Protein AF-A0A285N573-F1 (afdb_monomer_lite)

Structure (mmCIF, N/CA/C/O backbone):
data_AF-A0A285N573-F1
#
_entry.id   AF-A0A285N573-F1
#
loop_
_atom_site.group_PDB
_atom_site.id
_atom_site.type_symbol
_atom_site.label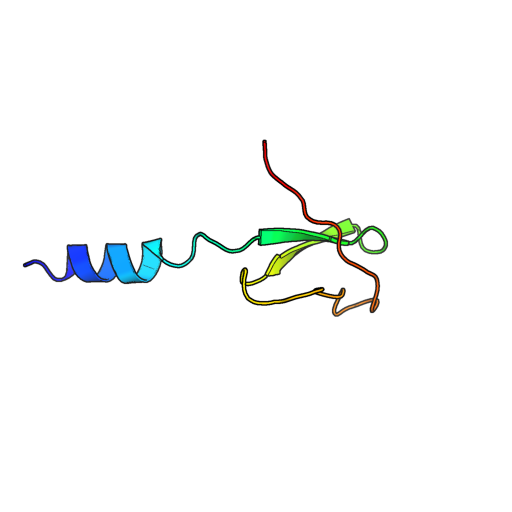_atom_id
_atom_site.label_alt_id
_atom_site.label_comp_id
_atom_site.label_asym_id
_atom_site.label_entity_id
_atom_site.label_seq_id
_atom_site.pdbx_PDB_ins_code
_atom_site.Cartn_x
_atom_site.Cartn_y
_atom_site.Cartn_z
_atom_site.occupancy
_atom_site.B_iso_or_equiv
_atom_site.auth_seq_id
_atom_site.auth_comp_id
_atom_site.auth_asym_id
_atom_site.auth_atom_id
_atom_site.pdbx_PDB_model_num
ATOM 1 N N . MET A 1 1 ? 32.790 -0.570 -20.861 1.00 53.66 1 MET A N 1
ATOM 2 C CA . MET A 1 1 ? 31.511 -0.963 -20.239 1.00 53.66 1 MET A CA 1
ATOM 3 C C . MET A 1 1 ? 31.795 -1.510 -18.851 1.00 53.66 1 MET A C 1
ATOM 5 O O . MET A 1 1 ? 32.151 -2.676 -18.712 1.00 53.66 1 MET A O 1
ATOM 9 N N . GLY A 1 2 ? 31.787 -0.634 -17.850 1.00 63.22 2 GLY A N 1
ATOM 10 C CA . GLY A 1 2 ? 32.235 -0.939 -16.495 1.00 63.22 2 GLY A CA 1
ATOM 11 C C . GLY A 1 2 ? 31.197 -1.736 -15.710 1.00 63.22 2 GLY A C 1
ATOM 12 O O . GLY A 1 2 ? 29.997 -1.493 -15.797 1.00 63.22 2 GLY A O 1
ATOM 13 N N . LEU A 1 3 ? 31.667 -2.673 -14.889 1.00 68.75 3 LEU A N 1
ATOM 14 C CA . LEU A 1 3 ? 30.844 -3.494 -13.992 1.00 68.75 3 LEU A CA 1
ATOM 15 C C . LEU A 1 3 ? 29.960 -2.640 -13.055 1.00 68.75 3 LEU A C 1
ATOM 17 O O . LEU A 1 3 ? 28.857 -3.041 -12.695 1.00 68.75 3 LEU A O 1
ATOM 21 N N . VAL A 1 4 ? 30.400 -1.416 -12.753 1.00 68.50 4 VAL A N 1
ATOM 22 C CA . VAL A 1 4 ? 29.686 -0.428 -11.932 1.00 68.50 4 VAL A CA 1
ATOM 23 C C . VAL A 1 4 ? 28.390 0.070 -12.592 1.00 68.50 4 VAL A C 1
ATOM 25 O O . VAL A 1 4 ? 27.393 0.264 -11.903 1.00 68.50 4 VAL A O 1
ATOM 28 N N . GLU A 1 5 ? 28.358 0.224 -13.919 1.00 63.84 5 GLU A N 1
ATOM 29 C CA . GLU A 1 5 ? 27.159 0.659 -14.663 1.00 63.84 5 GLU A CA 1
ATOM 30 C C . GLU A 1 5 ? 26.066 -0.424 -14.637 1.00 63.84 5 GLU A C 1
ATOM 32 O O . GLU A 1 5 ? 24.873 -0.137 -14.511 1.00 63.84 5 GLU A O 1
ATOM 37 N N . ARG A 1 6 ? 26.488 -1.696 -14.675 1.00 63.78 6 ARG A N 1
ATOM 38 C CA . ARG A 1 6 ? 25.600 -2.863 -14.576 1.00 63.78 6 ARG A CA 1
ATOM 39 C C . ARG A 1 6 ? 25.013 -3.010 -13.175 1.00 63.78 6 ARG A C 1
ATOM 41 O O . ARG A 1 6 ? 23.829 -3.298 -13.049 1.00 63.78 6 ARG A O 1
ATOM 48 N N . LEU A 1 7 ? 25.812 -2.767 -12.135 1.00 62.44 7 LEU A N 1
ATOM 49 C CA . LEU A 1 7 ? 25.343 -2.781 -10.746 1.00 62.44 7 LEU A CA 1
ATOM 50 C C . LEU A 1 7 ? 24.384 -1.625 -10.455 1.00 62.44 7 LEU A C 1
ATOM 52 O O . LEU A 1 7 ? 23.365 -1.836 -9.807 1.00 62.44 7 LEU A O 1
ATOM 56 N N . ARG A 1 8 ? 24.660 -0.426 -10.980 1.00 62.97 8 ARG A N 1
ATOM 57 C CA . ARG A 1 8 ? 23.737 0.713 -10.878 1.00 62.97 8 ARG A CA 1
ATOM 58 C C . ARG A 1 8 ? 22.392 0.438 -11.535 1.00 62.97 8 ARG A C 1
ATOM 60 O O . ARG A 1 8 ? 21.384 0.836 -10.978 1.00 62.97 8 ARG A O 1
ATOM 67 N N . SER A 1 9 ? 22.370 -0.263 -12.665 1.00 60.31 9 SER A N 1
ATOM 68 C CA . SER A 1 9 ? 21.114 -0.657 -13.319 1.00 60.31 9 SER A CA 1
ATOM 69 C C . SER A 1 9 ? 20.402 -1.791 -12.572 1.00 60.31 9 SER A C 1
ATOM 71 O O . SER A 1 9 ? 19.181 -1.804 -12.496 1.00 60.31 9 SER A O 1
ATOM 73 N N . ALA A 1 10 ? 21.156 -2.723 -11.978 1.00 61.03 10 ALA A N 1
ATOM 74 C CA . ALA A 1 10 ? 20.593 -3.812 -11.179 1.00 61.03 10 ALA A CA 1
ATOM 75 C C . ALA A 1 10 ? 20.003 -3.329 -9.840 1.00 61.03 10 ALA A C 1
ATOM 77 O O . ALA A 1 10 ? 18.981 -3.845 -9.404 1.00 61.03 10 ALA A O 1
ATOM 78 N N . VAL A 1 11 ? 20.626 -2.335 -9.200 1.00 57.16 11 VAL A N 1
ATOM 79 C CA . VAL A 1 11 ? 20.143 -1.724 -7.948 1.00 57.16 11 VAL A CA 1
ATOM 80 C C . VAL A 1 11 ? 19.120 -0.617 -8.222 1.00 57.16 11 VAL A C 1
ATOM 82 O O . VAL A 1 11 ? 18.127 -0.511 -7.513 1.00 57.16 11 VAL A O 1
ATOM 85 N N . GLY A 1 12 ? 19.318 0.180 -9.273 1.00 48.78 12 GLY A N 1
ATOM 86 C CA . GLY A 1 12 ? 18.432 1.282 -9.663 1.00 48.78 12 GLY A CA 1
ATOM 87 C C . GLY A 1 12 ? 17.128 0.851 -10.337 1.00 48.78 12 GLY A C 1
ATOM 88 O O . GLY A 1 12 ? 16.277 1.695 -10.577 1.00 48.78 12 GLY A O 1
ATOM 89 N N . GLY A 1 13 ? 16.960 -0.441 -10.636 1.00 50.00 13 GLY A N 1
ATOM 90 C CA . GLY A 1 13 ? 15.689 -1.020 -11.084 1.00 50.00 13 GLY A CA 1
ATOM 91 C C . GLY A 1 13 ? 14.768 -1.463 -9.940 1.00 50.00 13 GLY A C 1
ATOM 92 O O . GLY A 1 13 ? 13.653 -1.904 -10.195 1.00 50.00 13 GLY A O 1
ATOM 93 N N . HIS A 1 14 ? 15.208 -1.361 -8.680 1.00 52.00 14 HIS A N 1
ATOM 94 C CA . HIS A 1 14 ? 14.361 -1.594 -7.507 1.00 52.00 14 HIS A CA 1
ATOM 95 C C . HIS A 1 14 ? 13.815 -0.255 -6.993 1.00 52.00 14 HIS A C 1
ATOM 97 O O . HIS A 1 14 ? 14.064 0.145 -5.860 1.00 52.00 14 HIS A O 1
ATOM 103 N N . SER A 1 15 ? 13.172 0.516 -7.869 1.00 55.28 15 SER A N 1
ATOM 104 C CA . SER A 1 15 ? 12.671 1.862 -7.543 1.00 55.28 15 SER A CA 1
ATOM 105 C C . SER A 1 15 ? 11.193 2.063 -7.876 1.00 55.28 15 SER A C 1
ATOM 107 O O . SER A 1 15 ? 10.627 3.072 -7.480 1.00 55.28 15 SER A O 1
ATOM 109 N N . ASP A 1 16 ? 10.539 1.084 -8.504 1.00 65.44 16 ASP A N 1
ATOM 110 C CA . ASP A 1 16 ? 9.118 1.162 -8.870 1.00 65.44 16 ASP A CA 1
ATOM 111 C C . ASP A 1 16 ? 8.188 0.495 -7.845 1.00 65.44 16 ASP A C 1
ATOM 113 O O . ASP A 1 16 ? 7.034 0.185 -8.141 1.00 65.44 16 ASP A O 1
ATOM 117 N N . GLY A 1 17 ? 8.686 0.231 -6.634 1.00 72.69 17 GLY A N 1
ATOM 118 C CA . GLY A 1 17 ? 7.850 -0.274 -5.553 1.00 72.69 17 GLY A CA 1
ATOM 119 C C . GLY A 1 17 ? 6.839 0.792 -5.141 1.00 72.69 17 GLY A C 1
ATOM 120 O O . GLY A 1 17 ? 7.230 1.840 -4.629 1.00 72.69 17 GLY A O 1
ATOM 121 N N . ARG A 1 18 ? 5.545 0.541 -5.350 1.00 83.44 18 ARG A N 1
ATOM 122 C CA . ARG A 1 18 ? 4.499 1.435 -4.850 1.00 83.44 18 ARG A CA 1
ATOM 123 C C . ARG A 1 18 ? 4.371 1.204 -3.347 1.00 83.44 18 ARG A C 1
ATOM 125 O O . ARG A 1 18 ? 4.282 0.060 -2.893 1.00 83.44 18 ARG A O 1
ATOM 132 N N . LEU A 1 19 ? 4.427 2.288 -2.581 1.00 86.25 19 LEU A N 1
ATOM 133 C CA . LEU A 1 19 ? 4.248 2.241 -1.137 1.00 86.25 19 LEU A CA 1
ATOM 134 C C . LEU A 1 19 ? 2.760 2.151 -0.824 1.00 86.25 19 LEU A C 1
ATOM 136 O O . LEU A 1 19 ? 1.942 2.822 -1.454 1.00 86.25 19 LEU A O 1
ATOM 140 N N . TYR A 1 20 ? 2.418 1.332 0.158 1.00 88.06 20 TYR A N 1
ATOM 141 C CA . TYR A 1 20 ? 1.068 1.216 0.671 1.00 88.06 20 TYR A CA 1
ATOM 142 C C . TYR A 1 20 ? 1.077 1.249 2.194 1.00 88.06 20 TYR A C 1
ATOM 144 O O . TYR A 1 20 ? 1.936 0.646 2.829 1.00 88.06 20 TYR A O 1
ATOM 152 N N . GLU A 1 21 ? 0.101 1.929 2.775 1.00 88.06 21 GLU A N 1
ATOM 153 C CA . GLU A 1 21 ? -0.097 2.044 4.211 1.00 88.06 21 GLU A CA 1
ATOM 154 C C . GLU A 1 21 ? -1.327 1.249 4.644 1.00 88.06 21 GLU A C 1
ATOM 156 O O . GLU A 1 21 ? -2.395 1.285 4.027 1.00 88.06 21 GLU A O 1
ATOM 161 N N . CYS A 1 22 ? -1.165 0.520 5.735 1.00 90.06 2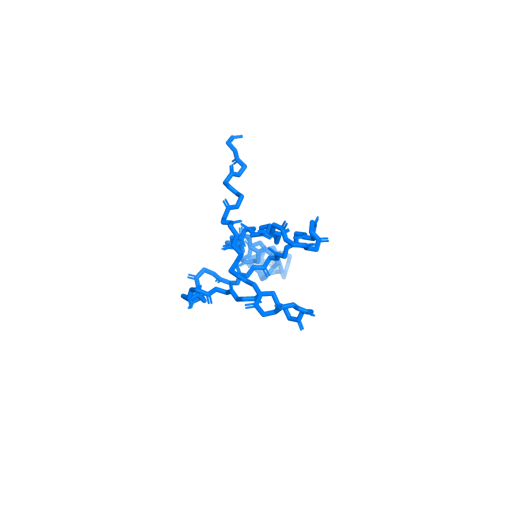2 CYS A N 1
ATOM 162 C CA . CYS A 1 22 ? -2.208 -0.230 6.398 1.00 90.06 22 CYS A CA 1
ATOM 163 C C . CYS A 1 22 ? -2.979 0.664 7.371 1.00 90.06 22 CYS A C 1
ATOM 165 O O . CYS A 1 22 ? -2.434 1.088 8.381 1.00 90.06 22 CYS A O 1
ATOM 167 N N . GLY A 1 23 ? -4.276 0.884 7.147 1.00 83.81 23 GLY A N 1
ATOM 168 C CA . GLY A 1 23 ? -5.091 1.711 8.054 1.00 83.81 23 GLY A CA 1
ATOM 169 C C . GLY A 1 23 ? -5.396 1.081 9.424 1.00 83.81 23 GLY A C 1
ATOM 170 O O . GLY A 1 23 ? -5.923 1.760 10.297 1.00 83.81 23 GLY A O 1
ATOM 171 N N . THR A 1 24 ? -5.117 -0.214 9.612 1.00 86.31 24 THR A N 1
ATOM 172 C CA . THR A 1 24 ? -5.391 -0.950 10.865 1.00 86.31 24 THR A CA 1
ATOM 173 C C . THR A 1 24 ? -4.152 -1.105 11.738 1.00 86.31 24 THR A C 1
ATOM 175 O O . THR A 1 24 ? -4.245 -1.068 12.959 1.00 86.31 24 THR A O 1
ATOM 178 N N . CYS A 1 25 ? -3.010 -1.326 11.099 1.00 88.50 25 CYS A N 1
ATOM 179 C CA . CYS A 1 25 ? -1.728 -1.586 11.735 1.00 88.50 25 CYS A CA 1
ATOM 180 C C . CYS A 1 25 ? -0.765 -0.401 11.628 1.00 88.50 25 CYS A C 1
ATOM 182 O O . CYS A 1 25 ? 0.295 -0.434 12.241 1.00 88.50 25 CYS A O 1
ATOM 184 N N . GLU A 1 26 ? -1.139 0.629 10.858 1.00 85.44 26 GLU A N 1
ATOM 185 C CA . GLU A 1 26 ? -0.376 1.865 10.634 1.00 85.44 26 GLU A CA 1
ATOM 186 C C . GLU A 1 26 ? 1.034 1.610 10.064 1.00 85.44 26 GLU A C 1
ATOM 188 O O . GLU A 1 26 ? 1.903 2.478 10.083 1.00 85.44 26 GLU A O 1
ATOM 193 N N . GLU A 1 27 ? 1.264 0.412 9.518 1.00 85.00 27 GLU A N 1
ATOM 194 C CA . GLU A 1 27 ? 2.521 0.030 8.886 1.00 85.00 27 GLU A CA 1
ATOM 195 C C . GLU A 1 27 ? 2.537 0.376 7.398 1.00 85.00 27 GLU A C 1
ATOM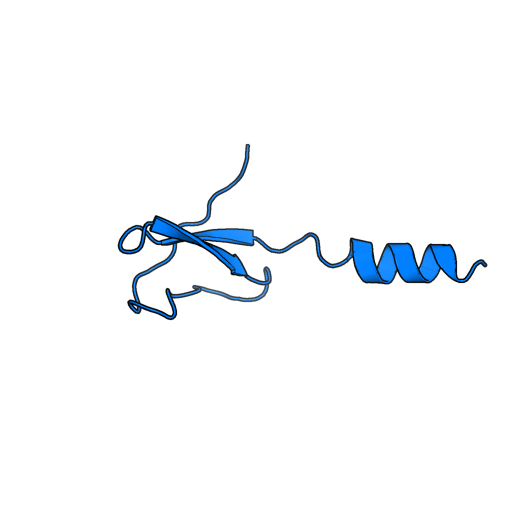 197 O O . GLU A 1 27 ? 1.524 0.300 6.695 1.00 85.00 27 GLU A O 1
ATOM 202 N N . THR A 1 28 ? 3.729 0.718 6.908 1.00 85.94 28 THR A N 1
ATOM 203 C CA . THR A 1 28 ? 3.987 0.985 5.493 1.00 85.94 28 THR A CA 1
ATOM 204 C C . THR A 1 28 ? 4.741 -0.179 4.862 1.00 85.94 28 THR A C 1
ATOM 206 O O . THR A 1 28 ? 5.767 -0.629 5.368 1.00 85.94 28 THR A O 1
ATOM 209 N N . PHE A 1 29 ? 4.266 -0.621 3.705 1.00 84.94 29 PHE A N 1
ATOM 210 C CA . PHE A 1 29 ? 4.814 -1.729 2.940 1.00 84.94 29 PHE A CA 1
ATOM 211 C C . PHE A 1 29 ? 5.139 -1.278 1.517 1.00 84.94 29 PHE A C 1
ATOM 213 O O . PHE A 1 29 ? 4.416 -0.480 0.925 1.00 84.94 29 PHE A O 1
ATOM 220 N N . ALA A 1 30 ? 6.208 -1.820 0.939 1.00 84.06 30 ALA A N 1
ATOM 221 C CA . ALA A 1 30 ? 6.552 -1.608 -0.462 1.00 84.06 30 ALA A CA 1
ATOM 222 C C . ALA A 1 30 ? 6.175 -2.853 -1.267 1.00 84.06 30 ALA A C 1
ATOM 224 O O . ALA A 1 30 ? 6.694 -3.939 -1.006 1.00 84.06 30 ALA A O 1
ATOM 225 N N . TYR A 1 31 ? 5.300 -2.696 -2.258 1.00 83.00 31 TYR A N 1
ATOM 226 C CA . TYR A 1 31 ? 4.929 -3.780 -3.164 1.00 83.00 31 TYR A CA 1
ATOM 227 C C . TYR A 1 31 ? 5.407 -3.489 -4.57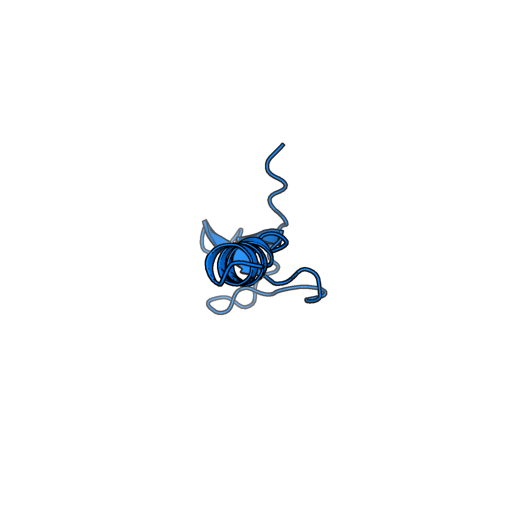6 1.00 83.00 31 TYR A C 1
ATOM 229 O O . TYR A 1 31 ? 5.458 -2.340 -5.014 1.00 83.00 31 TYR A O 1
ATOM 237 N N . ALA A 1 32 ? 5.738 -4.552 -5.309 1.00 82.94 32 ALA A N 1
ATOM 238 C CA . ALA A 1 32 ? 6.043 -4.433 -6.725 1.00 82.94 32 ALA A CA 1
ATOM 239 C C . ALA A 1 32 ? 4.822 -3.866 -7.482 1.00 82.94 32 ALA A C 1
ATOM 241 O O . ALA A 1 32 ? 3.686 -4.196 -7.136 1.00 82.94 32 ALA A O 1
ATOM 242 N N . PRO A 1 33 ? 5.029 -3.077 -8.549 1.00 75.69 33 PRO A N 1
ATOM 243 C CA . PRO A 1 33 ? 3.938 -2.453 -9.303 1.00 75.69 33 PRO A CA 1
ATOM 244 C C . PRO A 1 33 ? 3.066 -3.485 -10.034 1.00 75.69 33 PRO A C 1
ATOM 246 O O . PRO A 1 33 ? 1.968 -3.173 -10.474 1.00 75.69 33 PRO A O 1
ATOM 249 N N . SER A 1 34 ? 3.552 -4.723 -10.160 1.00 77.94 34 SER A N 1
ATOM 250 C CA . SER A 1 34 ? 2.818 -5.864 -10.712 1.00 77.94 34 SER A CA 1
ATOM 251 C C . SER A 1 34 ? 1.841 -6.509 -9.722 1.00 77.94 34 SER A C 1
ATOM 253 O O . SER A 1 34 ? 1.116 -7.420 -10.114 1.00 77.94 34 SER A O 1
ATOM 255 N N . VAL A 1 35 ? 1.852 -6.107 -8.445 1.00 80.75 35 VAL A N 1
ATOM 256 C CA . VAL A 1 35 ? 0.913 -6.622 -7.444 1.00 80.75 35 VAL A CA 1
ATOM 257 C C . VAL A 1 35 ? -0.368 -5.805 -7.512 1.00 80.75 35 VAL A C 1
ATOM 259 O O . VAL A 1 35 ? -0.432 -4.678 -7.021 1.00 80.75 35 VAL A O 1
ATOM 262 N N . ASP A 1 36 ? -1.387 -6.402 -8.118 1.00 71.25 36 ASP A N 1
ATOM 263 C CA . ASP A 1 36 ? -2.744 -5.876 -8.099 1.00 71.25 36 ASP A CA 1
ATOM 264 C C . ASP A 1 36 ? -3.372 -6.223 -6.739 1.00 71.25 36 ASP A C 1
ATOM 266 O O . ASP A 1 36 ? -3.479 -7.397 -6.380 1.00 71.25 36 ASP A O 1
ATOM 270 N N . ASN A 1 37 ? -3.737 -5.196 -5.967 1.00 79.75 37 ASN A N 1
ATOM 271 C CA . ASN A 1 37 ? -4.411 -5.304 -4.668 1.00 79.75 37 ASN A CA 1
ATOM 272 C C . ASN A 1 37 ? -3.596 -5.984 -3.535 1.00 79.75 37 ASN A C 1
ATOM 274 O O . ASN A 1 37 ? -3.961 -7.068 -3.067 1.00 79.75 37 ASN A O 1
ATOM 278 N N . PRO A 1 38 ? -2.513 -5.359 -3.035 1.00 84.31 38 PRO A N 1
ATOM 279 C CA . PRO A 1 38 ? -1.780 -5.897 -1.895 1.00 84.31 38 PRO A CA 1
ATOM 280 C C . PRO A 1 38 ? -2.586 -5.782 -0.588 1.00 84.31 38 PRO A C 1
ATOM 282 O O . PRO A 1 38 ? -3.164 -4.737 -0.283 1.00 84.31 38 PRO A O 1
ATOM 285 N N . THR A 1 39 ? -2.597 -6.855 0.202 1.00 86.88 39 THR A N 1
ATOM 286 C CA . THR A 1 39 ? -3.221 -6.913 1.533 1.00 86.88 39 THR A CA 1
ATOM 287 C C . THR A 1 39 ? -2.179 -6.966 2.645 1.00 86.88 39 THR A C 1
ATOM 289 O O . THR A 1 39 ? -1.059 -7.451 2.465 1.00 86.88 39 THR A O 1
ATOM 292 N N . CYS A 1 40 ? -2.563 -6.456 3.814 1.00 86.25 40 CYS A N 1
ATOM 293 C CA . CYS A 1 40 ? -1.764 -6.477 5.032 1.00 86.25 40 CYS A CA 1
ATOM 294 C C . CYS A 1 40 ? -1.459 -7.924 5.465 1.00 86.25 40 CYS A C 1
ATOM 296 O O . CYS A 1 40 ? -2.393 -8.653 5.792 1.00 86.25 40 CYS A O 1
ATOM 298 N N . PRO A 1 41 ? -0.189 -8.346 5.580 1.00 84.19 41 PRO A N 1
ATOM 299 C CA . PRO A 1 41 ? 0.149 -9.712 5.998 1.00 84.19 41 PRO A CA 1
ATOM 300 C C . PRO A 1 41 ? -0.156 -10.003 7.477 1.00 84.19 41 PRO A C 1
ATOM 302 O O . PRO A 1 41 ? -0.160 -11.159 7.888 1.00 84.19 41 PRO A O 1
ATOM 305 N N . TYR A 1 42 ? -0.385 -8.967 8.287 1.00 83.06 42 TYR A N 1
ATOM 306 C CA . TYR A 1 42 ? -0.672 -9.100 9.720 1.00 83.06 42 TYR A CA 1
ATOM 307 C C . TYR A 1 42 ? -2.161 -9.101 10.046 1.00 83.06 42 TYR A C 1
ATOM 309 O O . TYR A 1 42 ? -2.565 -9.558 11.113 1.00 83.06 42 TYR A O 1
ATOM 317 N N . CYS A 1 43 ? -2.966 -8.522 9.164 1.00 86.69 43 CYS A N 1
ATOM 318 C CA . CYS A 1 43 ? -4.323 -8.120 9.481 1.00 86.69 43 CYS A CA 1
ATOM 319 C C . CYS A 1 43 ? -5.314 -8.336 8.337 1.00 86.69 43 CYS A C 1
ATOM 321 O O . CYS A 1 43 ? -6.492 -8.038 8.513 1.00 86.69 43 CYS A O 1
ATOM 323 N N . ASP A 1 44 ? -4.842 -8.813 7.178 1.00 82.19 44 ASP A N 1
ATOM 324 C CA . ASP A 1 44 ? -5.603 -9.034 5.940 1.00 82.19 44 ASP A CA 1
ATOM 325 C C . ASP A 1 44 ? -6.418 -7.813 5.465 1.00 82.19 44 ASP A C 1
ATOM 327 O O . ASP A 1 44 ? -7.253 -7.907 4.569 1.00 82.19 44 ASP A O 1
ATOM 331 N N . ALA A 1 45 ? -6.150 -6.636 6.037 1.00 85.69 45 ALA A N 1
ATOM 332 C CA . ALA A 1 45 ? -6.777 -5.380 5.674 1.00 85.69 45 ALA A CA 1
ATOM 333 C C . ALA A 1 45 ? -6.260 -4.866 4.323 1.00 85.69 45 ALA A C 1
ATOM 335 O O . ALA A 1 45 ? -5.110 -5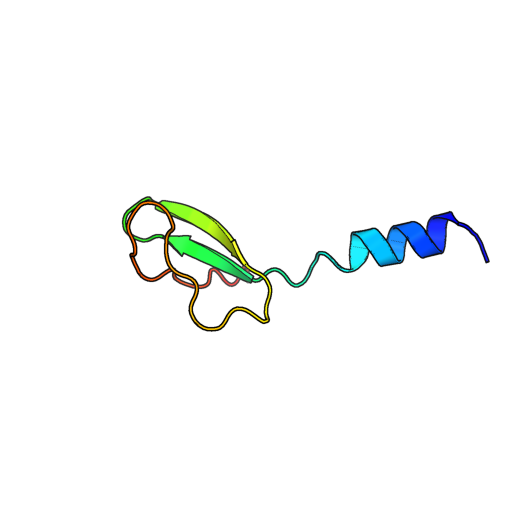.106 3.936 1.00 85.69 45 ALA A O 1
ATOM 336 N N . GLU A 1 46 ? -7.109 -4.113 3.628 1.00 84.19 46 GLU A N 1
ATOM 337 C CA . GLU A 1 46 ? -6.753 -3.430 2.386 1.00 84.19 46 GLU A CA 1
ATOM 338 C C . GLU A 1 46 ? -5.705 -2.344 2.654 1.00 84.19 46 GLU A C 1
ATOM 340 O O . GLU A 1 46 ? -5.853 -1.516 3.560 1.00 84.19 46 GLU A O 1
ATOM 345 N N . LEU A 1 47 ? -4.637 -2.344 1.856 1.00 87.94 47 LEU A N 1
ATOM 346 C CA . LEU A 1 47 ? -3.584 -1.344 1.958 1.00 87.94 47 LEU A CA 1
ATOM 347 C C . LEU A 1 47 ? -3.881 -0.156 1.036 1.00 87.94 47 LEU A C 1
ATOM 349 O O . LEU A 1 47 ? -4.285 -0.317 -0.116 1.00 87.94 47 LEU A O 1
ATOM 353 N N . ARG A 1 48 ? -3.654 1.062 1.525 1.00 86.44 48 ARG A N 1
ATOM 354 C CA . ARG A 1 48 ? -3.894 2.305 0.784 1.00 86.44 48 ARG A CA 1
ATOM 355 C C . ARG A 1 48 ? -2.595 2.774 0.152 1.00 86.44 48 ARG A C 1
ATOM 357 O O . ARG A 1 48 ? -1.618 2.959 0.864 1.00 86.44 48 ARG A O 1
ATOM 364 N N . ALA A 1 49 ? -2.573 2.981 -1.163 1.00 83.56 49 ALA A N 1
ATOM 365 C CA . ALA A 1 49 ? -1.380 3.491 -1.835 1.00 83.56 49 ALA A CA 1
ATOM 366 C C . ALA A 1 49 ? -0.999 4.866 -1.260 1.00 83.56 49 ALA A C 1
ATOM 368 O O . ALA A 1 49 ? -1.822 5.781 -1.239 1.00 83.56 49 ALA A O 1
ATOM 369 N N . THR A 1 50 ? 0.239 4.997 -0.792 1.00 75.69 50 THR A N 1
ATOM 370 C CA . THR A 1 50 ? 0.819 6.269 -0.359 1.00 75.69 50 THR A CA 1
ATOM 371 C C . THR A 1 50 ? 1.630 6.787 -1.541 1.00 75.69 50 THR A C 1
ATOM 373 O O . THR A 1 50 ? 2.713 6.304 -1.876 1.00 75.69 50 THR A O 1
ATOM 376 N N . GLU A 1 51 ? 1.016 7.699 -2.290 1.00 64.38 51 GLU A N 1
ATOM 377 C CA . GLU A 1 51 ? 1.690 8.411 -3.366 1.00 64.38 51 GLU A CA 1
ATOM 378 C C . GLU A 1 51 ? 2.423 9.579 -2.712 1.00 64.38 51 GLU A C 1
ATOM 380 O O . GLU A 1 51 ? 1.807 10.555 -2.286 1.00 64.38 51 GLU A O 1
ATOM 385 N N . VAL A 1 52 ? 3.738 9.440 -2.549 1.00 54.25 52 VAL A N 1
ATOM 386 C CA . VAL A 1 52 ? 4.585 10.536 -2.075 1.00 54.25 52 VAL A CA 1
ATOM 387 C C . VAL A 1 52 ? 4.605 11.590 -3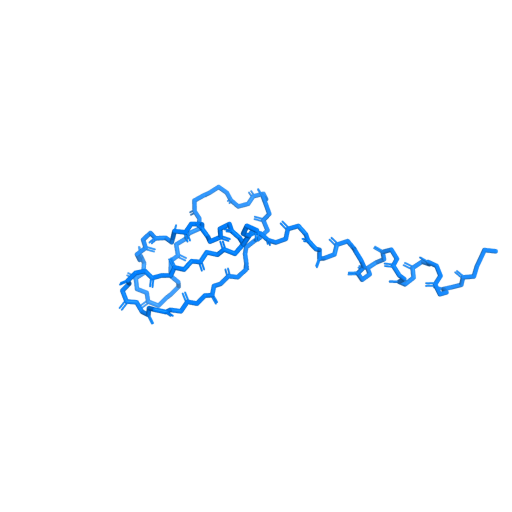.186 1.00 54.25 52 VAL A C 1
ATOM 389 O O . VAL A 1 52 ? 5.183 11.352 -4.246 1.00 54.25 52 VAL A O 1
ATOM 392 N N . ALA A 1 53 ? 3.875 12.686 -2.962 1.00 38.06 53 ALA A N 1
ATOM 393 C CA . ALA A 1 53 ? 3.746 13.832 -3.865 1.00 38.06 53 ALA A CA 1
ATOM 394 C C . ALA A 1 53 ? 5.044 14.643 -3.997 1.00 38.06 53 ALA A C 1
ATOM 396 O O . ALA A 1 53 ? 5.801 14.721 -3.000 1.00 38.06 53 ALA A O 1
#

Sequence (53 aa):
MGLVERLRSAVGGHSDGRLYECGTCEETFAYAPSVDNPTCPYCDAELRATEVA

pLDDT: mean 74.62, std 13.26, range [38.06, 90.06]

Radius of gyration: 14.72 Å; chains: 1; bounding box: 39×24×32 Å

Secondary structure (DSSP, 8-state):
--HHHHHHHHHHTS---EEEEETTT--EEEE-TT-SS-B-TTT-PBEEEE---

Foldseek 3Di:
DDPVVVVCCVVVVPPQFFWWADPVVRDIDTHHPPDDFDADPVPRGTTHTDDPD

Organism: Natronoarchaeum philippinense (NCBI:txid558529)